Protein AF-A0A1X0QPF6-F1 (afdb_monomer_lite)

Organism: NCBI:txid86635

Structure (mmCIF, N/CA/C/O backbone):
data_AF-A0A1X0QPF6-F1
#
_entry.id   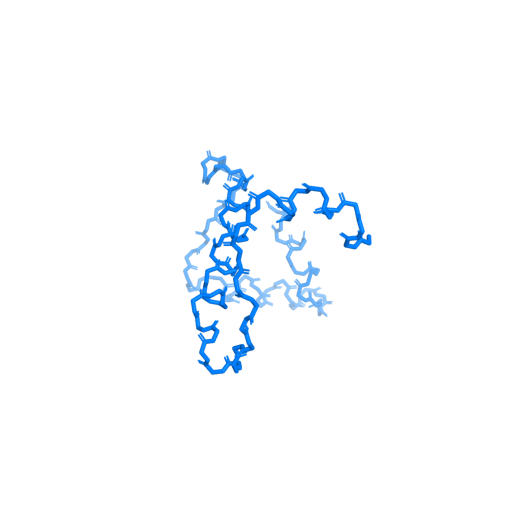AF-A0A1X0QPF6-F1
#
loop_
_atom_site.group_PDB
_atom_site.id
_atom_site.type_symbol
_atom_site.label_atom_id
_atom_site.label_alt_id
_atom_site.label_comp_id
_atom_site.label_asym_id
_atom_site.label_entity_id
_atom_site.label_seq_id
_atom_site.pdbx_PDB_ins_code
_atom_site.Cartn_x
_atom_site.Cartn_y
_atom_site.Cartn_z
_atom_site.occupancy
_atom_site.B_iso_or_equiv
_atom_site.auth_seq_id
_atom_site.auth_comp_id
_atom_site.auth_asym_id
_atom_site.auth_atom_id
_atom_site.pdbx_PDB_model_num
ATOM 1 N N . MET A 1 1 ? -3.045 9.687 15.244 1.00 55.88 1 MET A N 1
ATOM 2 C CA . MET A 1 1 ? -2.937 8.715 16.355 1.00 55.88 1 MET A CA 1
ATOM 3 C C . MET A 1 1 ? -4.251 7.951 16.450 1.00 55.88 1 MET A C 1
ATOM 5 O O . MET A 1 1 ? -5.291 8.593 16.380 1.00 55.88 1 MET A O 1
ATOM 9 N N . LEU A 1 2 ? -4.208 6.620 16.585 1.00 72.75 2 LEU A N 1
ATOM 10 C CA . LEU A 1 2 ? -5.378 5.712 16.648 1.00 72.75 2 LEU A CA 1
ATOM 11 C C . LEU A 1 2 ? -6.421 6.087 17.720 1.00 72.75 2 LEU A C 1
ATOM 13 O O . LEU A 1 2 ? -7.582 5.720 17.605 1.00 72.75 2 LEU A O 1
ATOM 17 N N . ILE A 1 3 ? -6.011 6.875 18.715 1.00 81.94 3 ILE A N 1
ATOM 18 C CA . ILE A 1 3 ? -6.847 7.408 19.799 1.00 81.94 3 ILE A CA 1
ATOM 19 C C . ILE A 1 3 ? -8.090 8.152 19.281 1.00 81.94 3 ILE A C 1
ATOM 21 O O . ILE A 1 3 ? -9.164 7.987 19.844 1.00 81.94 3 ILE A O 1
ATOM 25 N N . ASN A 1 4 ? -7.993 8.893 18.171 1.00 86.88 4 ASN A N 1
ATOM 26 C CA . ASN A 1 4 ? -9.132 9.657 17.636 1.00 86.88 4 ASN A CA 1
ATOM 27 C C . ASN A 1 4 ? -10.224 8.777 16.994 1.00 86.88 4 ASN A C 1
ATOM 29 O O . ASN A 1 4 ? -11.266 9.290 16.606 1.00 86.88 4 ASN A O 1
ATOM 33 N N . TRP A 1 5 ? -9.977 7.473 16.842 1.00 88.12 5 TRP A N 1
ATOM 34 C CA . TRP A 1 5 ? -10.916 6.499 16.275 1.00 88.12 5 TRP A CA 1
ATOM 35 C C . TRP A 1 5 ? -11.496 5.563 17.340 1.00 88.12 5 TRP A C 1
ATOM 37 O O . TRP A 1 5 ? -12.220 4.627 17.021 1.00 88.12 5 TRP A O 1
ATOM 47 N N . PHE A 1 6 ? -11.180 5.785 18.615 1.00 86.75 6 PHE A N 1
ATOM 48 C CA . PHE A 1 6 ? -11.587 4.874 19.678 1.00 86.75 6 PHE A CA 1
ATOM 49 C C . PHE A 1 6 ? -13.116 4.816 19.842 1.00 86.75 6 PHE A C 1
ATOM 51 O O . PHE A 1 6 ? -13.679 3.726 19.921 1.00 86.75 6 PHE A O 1
ATOM 58 N N . ASP A 1 7 ? -13.791 5.967 19.765 1.00 88.38 7 ASP A N 1
ATOM 59 C CA . ASP A 1 7 ? -15.255 6.062 19.872 1.00 88.38 7 ASP A CA 1
ATOM 60 C C . ASP A 1 7 ? -15.994 5.345 18.734 1.00 88.38 7 ASP A C 1
ATOM 62 O O . ASP A 1 7 ? -17.119 4.882 18.916 1.00 88.38 7 ASP A O 1
ATOM 66 N N . THR A 1 8 ? -15.381 5.248 17.550 1.00 86.94 8 THR A N 1
ATOM 67 C CA . THR A 1 8 ? -15.970 4.541 16.405 1.00 86.94 8 THR A CA 1
ATOM 68 C C . THR A 1 8 ? -15.682 3.052 16.462 1.00 86.94 8 THR A C 1
ATOM 70 O O . THR A 1 8 ? -16.563 2.261 16.149 1.00 86.94 8 THR A O 1
ATOM 73 N N . LEU A 1 9 ? -14.490 2.651 16.909 1.00 86.81 9 LEU A N 1
ATOM 74 C CA . LEU A 1 9 ? -14.134 1.241 17.067 1.00 86.81 9 LEU A CA 1
ATOM 75 C C . LEU A 1 9 ? -15.012 0.545 18.111 1.00 86.81 9 LEU A C 1
ATOM 77 O O . LEU A 1 9 ? -15.454 -0.573 17.873 1.00 86.81 9 LEU A O 1
ATOM 81 N N . LEU A 1 10 ? -15.320 1.216 19.222 1.00 87.81 10 LEU A N 1
ATOM 82 C CA . LEU A 1 10 ? -16.169 0.668 20.286 1.00 87.81 10 LEU A CA 1
ATOM 83 C C . LEU A 1 10 ? -17.622 0.402 19.867 1.00 87.81 10 LEU A C 1
ATOM 85 O O . LEU A 1 10 ? -18.332 -0.304 20.575 1.00 87.81 10 LEU A O 1
ATOM 89 N N . GLN A 1 11 ? -18.078 0.954 18.740 1.00 91.62 11 GLN A N 1
ATOM 90 C CA . GLN A 1 11 ? -19.426 0.696 18.220 1.00 91.62 11 GLN A CA 1
ATOM 91 C C . GLN A 1 11 ? -19.544 -0.667 17.528 1.00 91.62 11 GLN A C 1
ATOM 93 O O . GLN A 1 11 ? -20.656 -1.109 17.248 1.00 91.62 11 GLN A O 1
ATOM 98 N N . TYR A 1 12 ? -18.420 -1.322 17.233 1.00 91.00 12 TYR A N 1
ATOM 99 C CA . TYR A 1 12 ? -18.387 -2.604 16.543 1.00 91.00 12 TYR A CA 1
ATOM 100 C C . TYR A 1 12 ? -17.976 -3.725 17.495 1.00 91.00 12 TYR A C 1
ATOM 102 O O . TYR A 1 12 ? -16.983 -3.619 18.211 1.00 91.00 12 TYR A O 1
ATOM 110 N N . ASP A 1 13 ? -18.675 -4.853 17.412 1.00 89.81 13 ASP A N 1
ATOM 111 C CA . ASP A 1 13 ? -18.228 -6.101 18.021 1.00 89.81 13 ASP A CA 1
ATOM 112 C C . ASP A 1 13 ? -17.224 -6.781 17.089 1.00 89.81 13 ASP A C 1
ATOM 114 O O . ASP A 1 13 ? -17.588 -7.388 16.079 1.00 89.81 13 ASP A O 1
ATOM 118 N N . PHE A 1 14 ? -15.934 -6.669 17.408 1.00 88.06 14 PHE A N 1
ATOM 119 C CA . PHE A 1 14 ? -14.875 -7.320 16.643 1.00 88.06 14 PHE A CA 1
ATOM 120 C C . PHE A 1 14 ? -13.956 -8.152 17.531 1.00 88.06 14 PHE A C 1
ATOM 122 O O . PHE A 1 14 ? -13.692 -7.845 18.692 1.00 88.06 14 PHE A O 1
ATOM 129 N N . LYS A 1 15 ? -13.425 -9.225 16.944 1.00 90.06 15 LYS A N 1
ATOM 130 C CA . LYS A 1 15 ? -12.412 -10.075 17.562 1.00 90.06 15 LYS A CA 1
ATOM 131 C C . LYS A 1 15 ? -11.073 -9.814 16.892 1.00 90.06 15 LYS A C 1
ATOM 133 O O . LYS A 1 15 ? -10.926 -10.033 15.692 1.00 90.06 15 LYS A O 1
ATOM 138 N N . VAL A 1 16 ? -10.087 -9.388 17.675 1.00 87.94 16 VAL A N 1
ATOM 139 C CA . VAL A 1 16 ? -8.719 -9.211 17.182 1.00 87.94 16 VAL A CA 1
ATOM 140 C C . VAL A 1 16 ? -8.069 -10.585 17.035 1.00 87.94 16 VAL A C 1
ATOM 142 O O . VAL A 1 16 ? -7.926 -11.322 18.010 1.00 87.94 16 VAL A O 1
ATOM 145 N N . VAL A 1 17 ? -7.688 -10.937 15.808 1.00 87.81 17 VAL A N 1
ATOM 146 C CA . VAL A 1 17 ? -6.963 -12.171 15.485 1.00 87.81 17 VAL A CA 1
ATOM 147 C C . VAL A 1 17 ? -5.692 -11.792 14.735 1.00 87.81 17 VAL A C 1
ATOM 149 O O . VAL A 1 17 ? -5.723 -10.946 13.845 1.00 87.81 17 VAL A O 1
ATOM 152 N N . HIS A 1 18 ? -4.570 -12.409 15.102 1.00 87.94 18 HIS A N 1
ATOM 153 C CA . HIS A 1 18 ? -3.322 -12.255 14.363 1.00 87.94 18 HIS A CA 1
ATOM 154 C C . HIS A 1 18 ? -3.362 -13.116 13.095 1.00 87.94 18 HIS A C 1
ATOM 156 O O . HIS A 1 18 ? -3.507 -14.335 13.186 1.00 87.94 18 HIS A O 1
ATOM 162 N N . LEU A 1 19 ? -3.207 -12.484 11.933 1.00 79.94 19 LEU A N 1
ATOM 163 C CA . LEU A 1 19 ? -3.123 -13.152 10.635 1.00 79.94 19 LEU A CA 1
ATOM 164 C C . LEU A 1 19 ? -1.658 -13.198 10.176 1.00 79.94 19 LEU A C 1
ATOM 166 O O . LEU A 1 19 ? -1.028 -12.141 10.077 1.00 79.94 19 LEU A O 1
ATOM 170 N N . PRO A 1 20 ? -1.090 -14.388 9.907 1.00 81.88 20 PRO A N 1
ATOM 171 C CA . PRO A 1 20 ? 0.240 -14.486 9.322 1.00 81.88 20 PRO A CA 1
ATOM 172 C C . PRO A 1 20 ? 0.218 -13.942 7.887 1.00 81.88 20 PRO A C 1
ATOM 174 O O . PRO A 1 20 ? -0.777 -14.064 7.178 1.00 81.88 20 PRO A O 1
ATOM 177 N N . GLY A 1 21 ? 1.333 -13.365 7.431 1.00 75.62 21 GLY A N 1
ATOM 178 C CA . GLY A 1 21 ? 1.395 -12.675 6.133 1.00 75.62 21 GLY A CA 1
ATOM 179 C C . GLY A 1 21 ? 1.015 -13.534 4.918 1.00 75.62 21 GLY A C 1
ATOM 180 O O . GLY A 1 21 ? 0.537 -12.995 3.930 1.00 75.62 21 GLY A O 1
ATOM 181 N N . ILE A 1 22 ? 1.157 -14.860 5.005 1.00 78.06 22 ILE A N 1
ATOM 182 C CA . ILE A 1 22 ? 0.763 -15.797 3.939 1.00 78.06 22 ILE A CA 1
ATOM 183 C C . ILE A 1 22 ? -0.758 -15.796 3.710 1.00 78.06 22 ILE A C 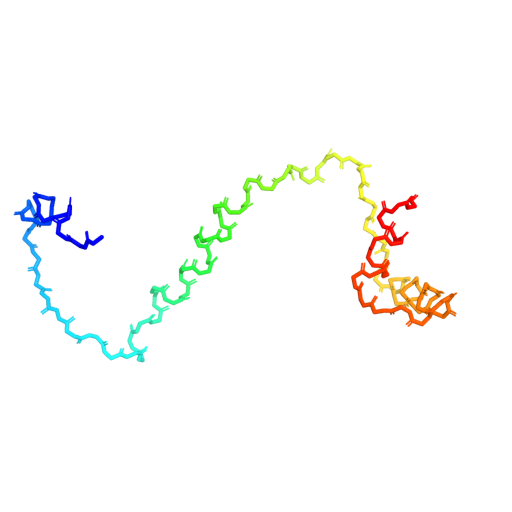1
ATOM 185 O O . ILE A 1 22 ? -1.195 -16.013 2.586 1.00 78.06 22 ILE A O 1
ATOM 189 N N . ASP A 1 23 ? -1.554 -15.493 4.738 1.00 76.00 23 ASP A N 1
ATOM 190 C CA . ASP A 1 23 ? -3.018 -15.488 4.660 1.00 76.00 23 ASP A CA 1
ATOM 191 C C . ASP A 1 23 ? -3.586 -14.104 4.274 1.00 76.00 23 ASP A C 1
ATOM 193 O O . ASP A 1 23 ? -4.783 -13.966 4.017 1.00 76.00 23 ASP A O 1
ATOM 197 N N . ASN A 1 24 ? -2.738 -13.071 4.149 1.00 75.94 24 ASN A N 1
ATOM 198 C CA . ASN A 1 24 ? -3.129 -11.698 3.784 1.00 75.94 24 ASN A CA 1
ATOM 199 C C . ASN A 1 24 ? -3.287 -11.470 2.266 1.00 75.94 24 ASN A C 1
ATOM 201 O O . ASN A 1 24 ? -3.252 -10.342 1.782 1.00 75.94 24 ASN A O 1
ATOM 205 N N . ILE A 1 25 ? -3.548 -12.529 1.499 1.00 77.56 25 ILE A N 1
ATOM 206 C CA . ILE A 1 25 ? -3.626 -12.489 0.029 1.00 77.56 25 ILE A CA 1
ATOM 207 C C . ILE A 1 25 ? -4.726 -11.531 -0.458 1.00 77.56 25 ILE A C 1
ATOM 209 O O . ILE A 1 25 ? -4.532 -10.789 -1.421 1.00 77.56 25 ILE A O 1
ATOM 213 N N . LEU A 1 26 ? -5.889 -11.530 0.202 1.00 71.81 26 LEU A N 1
ATOM 214 C CA . LEU A 1 26 ? -7.034 -10.692 -0.174 1.00 71.81 26 LEU A CA 1
ATOM 215 C C . LEU A 1 26 ? -6.747 -9.188 -0.017 1.00 71.81 26 LEU A C 1
ATOM 217 O O . LEU A 1 26 ? -6.868 -8.472 -1.015 1.00 71.81 26 LEU A O 1
ATOM 221 N N . PRO A 1 27 ? -6.364 -8.677 1.172 1.00 73.94 27 PRO A N 1
ATOM 222 C CA . PRO A 1 27 ? -6.018 -7.267 1.321 1.00 73.94 27 PRO A CA 1
ATOM 223 C C . PRO A 1 27 ? -4.816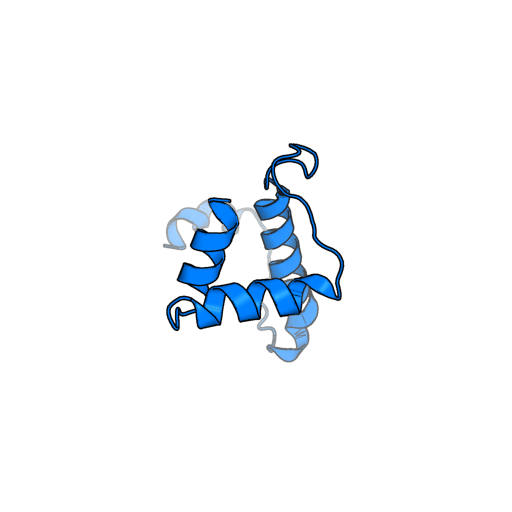 -6.864 0.457 1.00 73.94 27 PRO A C 1
ATOM 225 O O . PRO A 1 27 ? -4.851 -5.779 -0.121 1.00 73.94 27 PRO A O 1
ATOM 228 N N . ASP A 1 28 ? -3.817 -7.734 0.278 1.00 76.69 28 ASP A N 1
ATOM 229 C CA . ASP A 1 28 ? -2.640 -7.438 -0.551 1.00 76.69 28 ASP A CA 1
ATOM 230 C C . ASP A 1 28 ? -2.972 -7.348 -2.046 1.00 76.69 28 ASP A C 1
ATOM 232 O O . ASP A 1 28 ? -2.395 -6.534 -2.763 1.00 76.69 28 ASP A O 1
ATOM 236 N N . THR A 1 29 ? -3.940 -8.131 -2.527 1.00 73.25 29 THR A N 1
ATOM 237 C CA . THR A 1 29 ? -4.388 -8.076 -3.930 1.00 73.25 29 THR A CA 1
ATOM 238 C C . THR A 1 29 ? -5.345 -6.907 -4.173 1.00 73.25 29 THR A C 1
ATOM 240 O O . THR A 1 29 ? -5.309 -6.261 -5.224 1.00 73.25 29 THR A O 1
ATOM 243 N N . LEU A 1 30 ? -6.212 -6.608 -3.201 1.00 71.56 30 LEU A N 1
ATOM 244 C CA . LEU A 1 30 ? -7.209 -5.545 -3.317 1.00 71.56 30 LEU A 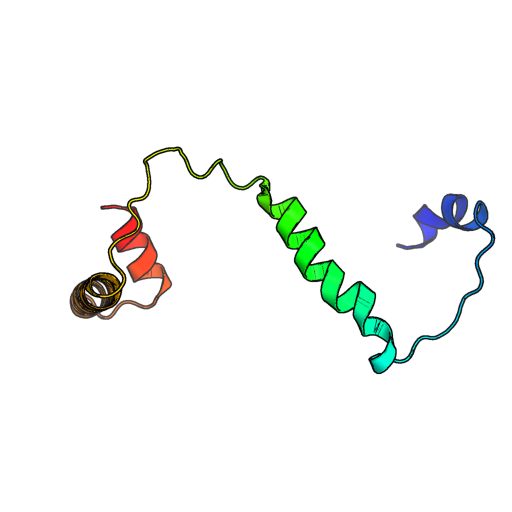CA 1
ATOM 245 C C . LEU A 1 30 ? -6.631 -4.154 -3.061 1.00 71.56 30 LEU A C 1
ATOM 247 O O . LEU A 1 30 ? -7.114 -3.202 -3.666 1.00 71.56 30 LEU A O 1
ATOM 251 N N . SER A 1 31 ? -5.609 -4.014 -2.215 1.00 70.31 31 SER A N 1
ATOM 252 C CA . SER A 1 31 ? -4.997 -2.718 -1.899 1.00 70.31 31 SER A CA 1
ATOM 253 C C . SER A 1 31 ? -4.486 -1.996 -3.159 1.00 70.31 31 SER A C 1
ATOM 255 O O . SER A 1 31 ? -4.929 -0.871 -3.407 1.00 70.31 31 SER A O 1
ATOM 257 N N . PRO A 1 32 ? -3.702 -2.632 -4.054 1.00 63.84 32 PRO A N 1
ATOM 258 C CA . PRO A 1 32 ? -3.328 -2.031 -5.331 1.00 63.84 32 PRO A CA 1
ATOM 259 C C . PRO A 1 32 ? -4.538 -1.751 -6.226 1.00 63.84 32 PRO A C 1
ATOM 261 O O . PRO A 1 32 ? -4.613 -0.694 -6.843 1.00 63.84 32 PRO A O 1
ATOM 264 N N . HIS A 1 33 ? -5.507 -2.667 -6.302 1.00 58.88 33 HIS A N 1
ATOM 265 C CA . HIS A 1 33 ? -6.662 -2.513 -7.191 1.00 58.88 33 HIS A CA 1
ATOM 266 C C . HIS A 1 33 ? -7.581 -1.352 -6.773 1.00 58.88 33 HIS A C 1
ATOM 268 O O . HIS A 1 33 ? -8.031 -0.577 -7.617 1.00 58.88 33 HIS A O 1
ATOM 274 N N . LEU A 1 34 ? -7.827 -1.187 -5.472 1.00 58.84 34 LEU A N 1
ATOM 275 C CA . LEU A 1 34 ? -8.637 -0.104 -4.916 1.00 58.84 34 LEU A CA 1
ATOM 276 C C . LEU A 1 34 ? -7.895 1.236 -4.943 1.00 58.84 34 LEU A C 1
ATOM 278 O O . LEU A 1 34 ? -8.512 2.254 -5.256 1.00 58.84 34 LEU A O 1
ATOM 282 N N . LEU A 1 35 ? -6.578 1.241 -4.705 1.00 56.38 35 LEU A N 1
ATOM 283 C CA . LEU A 1 35 ? -5.748 2.434 -4.871 1.00 56.38 35 LEU A CA 1
ATOM 284 C C . LEU A 1 35 ? -5.742 2.890 -6.340 1.00 56.38 35 LEU A C 1
ATOM 286 O O . LEU A 1 35 ? -5.961 4.064 -6.623 1.00 56.38 35 LEU A O 1
ATOM 290 N N . ASN A 1 36 ? -5.616 1.953 -7.283 1.00 52.34 36 ASN A N 1
ATOM 291 C CA . ASN A 1 36 ? -5.668 2.234 -8.718 1.00 52.34 36 ASN A CA 1
ATOM 292 C C . ASN A 1 36 ? -7.062 2.698 -9.179 1.00 52.34 36 ASN A C 1
ATOM 294 O O . ASN A 1 36 ? -7.158 3.531 -10.076 1.00 52.34 36 ASN A O 1
ATOM 298 N N . LYS A 1 37 ? -8.145 2.237 -8.539 1.00 50.06 37 LYS A N 1
ATOM 299 C CA . LYS A 1 37 ? -9.516 2.718 -8.792 1.00 50.06 37 LYS A CA 1
ATOM 300 C C . LYS A 1 37 ? -9.780 4.115 -8.212 1.00 50.06 37 LYS A C 1
ATOM 302 O O . LYS A 1 37 ? -10.565 4.875 -8.768 1.00 50.06 37 LYS A O 1
ATOM 307 N N . ALA A 1 38 ? -9.116 4.493 -7.119 1.00 46.84 38 ALA A N 1
ATOM 308 C CA . ALA A 1 38 ? -9.103 5.882 -6.656 1.00 46.84 38 ALA A CA 1
ATOM 309 C C . ALA A 1 38 ? -8.267 6.781 -7.590 1.00 46.84 38 ALA A C 1
ATOM 311 O O . ALA A 1 38 ? -8.622 7.937 -7.818 1.00 46.84 38 ALA A O 1
ATOM 312 N N . VAL A 1 39 ? -7.200 6.231 -8.181 1.00 44.16 39 VAL A N 1
ATOM 313 C CA . VAL A 1 39 ? -6.369 6.901 -9.191 1.00 44.16 39 VAL A CA 1
ATOM 314 C C . VAL A 1 39 ? -7.072 6.989 -10.550 1.00 44.16 39 VAL A C 1
ATOM 316 O O . VAL A 1 39 ? -6.808 7.930 -11.280 1.00 44.16 39 VAL A O 1
ATOM 319 N N . SER A 1 40 ? -8.048 6.138 -10.883 1.00 47.06 40 SER A N 1
ATOM 320 C CA . SER A 1 40 ? -8.820 6.235 -12.137 1.00 47.06 40 SER A CA 1
ATOM 321 C C . SER A 1 40 ? -9.803 7.420 -12.206 1.00 47.06 40 SER A C 1
ATOM 323 O O . SER A 1 40 ? -10.625 7.478 -13.113 1.00 47.06 40 SER A O 1
ATOM 325 N N . LYS A 1 41 ? -9.693 8.406 -11.301 1.00 47.00 41 LYS A N 1
ATOM 326 C CA . LYS A 1 41 ? -9.997 9.814 -11.629 1.00 47.00 41 LYS A CA 1
ATOM 327 C C . LYS A 1 41 ? -8.874 10.477 -12.452 1.00 47.00 41 LYS A C 1
ATOM 329 O O . LYS A 1 41 ? -8.750 11.699 -12.467 1.00 47.00 41 LYS A O 1
ATOM 334 N N . LEU A 1 42 ? -8.038 9.687 -13.119 1.00 49.72 42 LEU A N 1
ATOM 335 C CA . LEU A 1 42 ? -7.250 10.122 -14.262 1.00 49.72 42 LEU A CA 1
ATOM 336 C C . LEU A 1 42 ? -8.217 10.586 -15.364 1.00 49.72 42 LEU A C 1
ATOM 338 O O . LEU A 1 42 ? -9.285 9.987 -15.520 1.00 49.72 42 LEU A O 1
ATOM 342 N N . PRO A 1 43 ? -7.890 11.679 -16.072 1.00 42.00 43 PRO A N 1
ATOM 343 C CA . PRO A 1 43 ? -8.770 12.254 -17.078 1.00 42.00 43 PRO A CA 1
ATOM 344 C C . PRO A 1 43 ? -9.132 11.186 -18.112 1.00 42.00 43 PRO A C 1
ATOM 346 O O . PRO A 1 43 ? -8.286 10.391 -18.514 1.00 42.00 43 PRO A O 1
ATOM 349 N N . SER A 1 44 ? -10.412 11.170 -18.484 1.00 48.62 44 SER A N 1
ATOM 350 C CA . SER A 1 44 ? -10.986 10.363 -19.560 1.00 48.62 44 SER A CA 1
ATOM 351 C C . SER A 1 44 ? -10.026 10.236 -20.742 1.00 48.62 44 SER A C 1
ATOM 353 O O . SER A 1 44 ? -9.560 11.257 -21.246 1.00 48.62 44 SER A O 1
ATOM 355 N N . GLU A 1 45 ? -9.792 9.005 -21.200 1.00 52.84 45 GLU A N 1
ATOM 356 C CA . GLU A 1 45 ? -8.877 8.611 -22.290 1.00 52.84 45 GLU A CA 1
ATOM 357 C C . GLU A 1 45 ? -9.165 9.261 -23.668 1.00 52.84 45 GLU A C 1
ATOM 359 O O . GLU A 1 45 ? -8.496 8.935 -24.640 1.00 52.84 45 GLU A O 1
ATOM 364 N N . ASP A 1 46 ? -10.097 10.216 -23.757 1.00 49.50 46 ASP A N 1
ATOM 365 C CA . ASP A 1 46 ? -10.595 10.835 -24.994 1.00 49.50 46 ASP A CA 1
ATOM 366 C C . ASP A 1 46 ? -10.426 12.369 -25.055 1.00 49.50 46 ASP A C 1
ATOM 368 O O . ASP A 1 46 ? -11.092 13.059 -25.826 1.00 49.50 46 ASP A O 1
ATOM 372 N N . SER A 1 47 ? -9.504 12.958 -24.290 1.00 46.12 47 SER A N 1
ATOM 373 C CA . SER A 1 47 ? -8.899 14.220 -24.740 1.00 46.12 47 SER A CA 1
ATOM 374 C C . SER A 1 47 ? -7.780 13.842 -25.703 1.00 46.12 47 SER A C 1
ATOM 376 O O . SER A 1 47 ? -6.775 13.309 -25.240 1.00 46.12 47 SER A O 1
ATOM 378 N N . GLY A 1 48 ? -7.945 14.063 -27.013 1.00 51.91 48 GLY A N 1
ATOM 379 C CA . GLY A 1 48 ? -6.997 13.719 -28.094 1.00 51.91 48 GLY A CA 1
ATOM 380 C C . GLY A 1 48 ? -5.621 14.411 -28.039 1.00 51.91 48 GLY A C 1
ATOM 381 O O . GLY A 1 48 ? -5.099 14.851 -29.056 1.00 51.91 48 GLY A O 1
ATOM 382 N N . GLU A 1 49 ? -5.050 14.528 -26.846 1.00 54.84 49 GLU A N 1
ATOM 383 C CA . GLU A 1 49 ? -3.789 15.167 -26.489 1.00 54.84 49 GLU A CA 1
ATOM 384 C C . GLU A 1 49 ? -2.601 14.194 -26.576 1.00 54.84 49 GLU A C 1
ATOM 386 O O . GLU A 1 49 ? -1.456 14.630 -26.654 1.00 54.84 49 GLU A O 1
ATOM 391 N N . TYR A 1 50 ? -2.848 12.877 -26.601 1.00 55.28 50 TYR A N 1
ATOM 392 C CA . TYR A 1 50 ? -1.802 11.855 -26.675 1.00 55.28 50 TYR A CA 1
ATOM 393 C C . TYR A 1 50 ? -2.092 10.849 -27.791 1.00 55.28 50 TYR A C 1
ATOM 395 O O . TYR A 1 50 ? -3.066 10.103 -27.747 1.00 55.28 50 TYR A O 1
ATOM 403 N N . MET A 1 51 ? -1.204 10.780 -28.783 1.00 65.19 51 MET A N 1
ATOM 404 C CA . MET A 1 51 ? -1.204 9.705 -29.773 1.00 65.19 51 MET A CA 1
ATOM 405 C C . MET A 1 51 ? -0.440 8.512 -29.192 1.00 65.19 51 MET A C 1
ATOM 407 O O . MET A 1 51 ? 0.705 8.659 -28.767 1.00 65.19 51 MET A O 1
ATOM 411 N N . THR A 1 52 ? -1.043 7.323 -29.163 1.00 69.31 52 THR A N 1
ATOM 412 C CA . THR A 1 52 ? -0.324 6.088 -28.822 1.00 69.31 52 THR A CA 1
ATOM 413 C C . THR A 1 52 ? 0.395 5.575 -30.072 1.00 69.31 52 THR A C 1
ATOM 415 O O . THR A 1 52 ? -0.258 5.048 -30.973 1.00 69.31 52 THR A O 1
ATOM 418 N N . PRO A 1 53 ? 1.734 5.719 -30.184 1.00 70.25 53 PRO A N 1
ATOM 419 C CA . PRO A 1 53 ? 2.438 5.272 -31.375 1.00 70.25 53 PRO A CA 1
ATOM 420 C C . PRO A 1 53 ? 2.411 3.738 -31.485 1.00 70.25 53 PRO A C 1
ATOM 422 O O . PRO A 1 53 ? 2.404 3.044 -30.452 1.00 70.25 53 PRO A O 1
ATOM 425 N N . PRO A 1 54 ? 2.467 3.200 -32.718 1.00 80.75 54 PRO A N 1
ATOM 426 C CA . PRO A 1 54 ? 2.618 1.774 -32.975 1.00 80.75 54 PRO A CA 1
ATOM 427 C C . PRO A 1 54 ? 3.773 1.150 -32.181 1.00 80.75 54 PRO A C 1
ATOM 429 O O . PRO A 1 54 ? 4.808 1.772 -31.918 1.00 80.75 54 PRO A O 1
ATOM 432 N N . LYS A 1 55 ? 3.598 -0.116 -31.783 1.00 72.75 55 LYS A N 1
ATOM 433 C CA . LYS A 1 55 ? 4.501 -0.816 -30.849 1.00 72.75 55 LYS A CA 1
ATOM 434 C C . LYS A 1 55 ? 5.951 -0.887 -31.347 1.00 72.75 55 LYS A C 1
ATOM 436 O O . LYS A 1 55 ? 6.873 -0.854 -30.536 1.00 72.75 55 LYS A O 1
ATOM 441 N N . GLU A 1 56 ? 6.140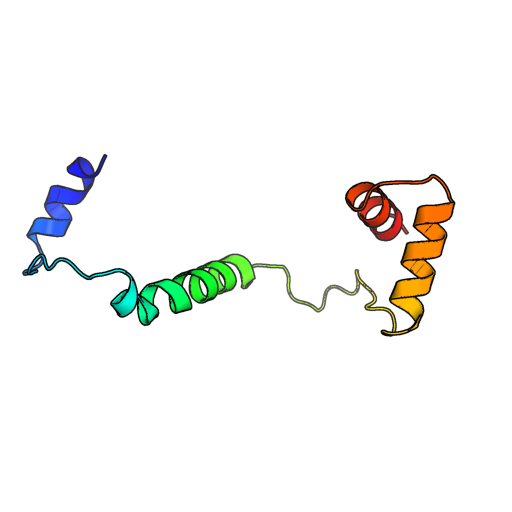 -0.954 -32.659 1.00 76.56 56 GLU A N 1
ATOM 442 C CA . GLU A 1 56 ? 7.449 -1.045 -33.312 1.00 76.56 56 GLU A CA 1
ATOM 443 C C . GLU A 1 56 ? 8.190 0.302 -33.312 1.00 76.56 56 GLU A C 1
ATOM 445 O O . GLU A 1 56 ? 9.385 0.369 -33.014 1.00 76.56 56 GLU A O 1
ATOM 450 N N . GLU A 1 57 ? 7.467 1.400 -33.535 1.00 76.56 57 GLU A N 1
ATOM 451 C CA . GLU A 1 57 ? 8.030 2.750 -33.630 1.00 76.56 57 GLU A CA 1
ATOM 452 C C . GLU A 1 57 ? 8.433 3.321 -32.266 1.00 76.56 57 GLU A C 1
ATOM 454 O O . GLU A 1 57 ? 9.366 4.123 -32.171 1.00 76.56 57 GLU A O 1
ATOM 459 N N . ARG A 1 58 ? 7.806 2.851 -31.178 1.00 79.62 58 ARG A N 1
ATOM 460 C CA . ARG A 1 58 ? 8.100 3.297 -29.806 1.00 79.62 58 ARG A CA 1
ATOM 461 C C . ARG A 1 58 ? 9.585 3.185 -29.461 1.00 79.62 58 ARG A C 1
ATOM 463 O O . ARG A 1 58 ? 10.153 4.098 -28.865 1.00 79.62 58 ARG A O 1
ATOM 470 N N . LYS A 1 59 ? 10.226 2.076 -29.841 1.00 80.81 59 LYS A N 1
ATOM 471 C CA . LYS A 1 59 ? 11.644 1.841 -29.533 1.00 80.81 59 LYS A CA 1
ATOM 472 C C . LYS A 1 59 ? 12.551 2.796 -30.309 1.00 80.81 59 LYS A C 1
ATOM 474 O O . LYS A 1 59 ? 13.517 3.309 -29.751 1.00 80.81 59 LYS A O 1
ATOM 479 N N . LEU A 1 60 ? 12.222 3.064 -31.571 1.00 83.50 60 LEU A N 1
ATOM 480 C CA . LEU A 1 60 ? 12.988 3.962 -32.437 1.00 83.50 60 LEU A CA 1
ATOM 481 C C . LEU A 1 60 ? 12.917 5.412 -31.951 1.00 83.50 60 LEU A C 1
ATOM 483 O O . LEU A 1 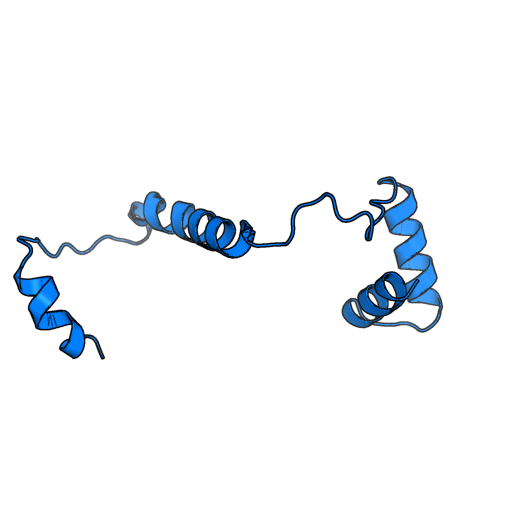60 ? 13.935 6.100 -31.914 1.00 83.50 60 LEU A O 1
ATOM 487 N N . ILE A 1 61 ? 11.734 5.856 -31.522 1.00 82.69 61 ILE A N 1
ATOM 488 C CA . ILE A 1 61 ? 11.515 7.205 -30.991 1.00 82.69 61 ILE A CA 1
ATOM 489 C C . ILE A 1 61 ? 12.342 7.427 -29.717 1.00 82.69 61 ILE A C 1
ATOM 491 O O . ILE A 1 61 ? 13.046 8.431 -29.606 1.00 82.69 61 ILE A O 1
ATOM 495 N N . LEU A 1 62 ? 12.323 6.463 -28.790 1.00 80.62 62 LEU A N 1
ATOM 496 C CA . LEU A 1 62 ? 13.104 6.529 -27.552 1.00 80.62 62 LEU A CA 1
ATOM 497 C C . LEU A 1 62 ? 14.613 6.566 -27.821 1.00 80.62 62 LEU A C 1
ATOM 499 O O . LEU A 1 62 ? 15.317 7.393 -27.246 1.00 80.62 62 LEU A O 1
ATOM 503 N N . LEU A 1 63 ? 15.108 5.714 -28.727 1.00 81.88 63 LEU A N 1
ATOM 504 C CA . LEU A 1 63 ? 16.525 5.688 -29.098 1.00 81.88 63 LEU A CA 1
ATOM 505 C C . LEU A 1 63 ? 16.966 7.000 -29.753 1.00 81.88 63 LEU A C 1
ATOM 507 O O . LEU A 1 63 ? 18.030 7.524 -29.430 1.00 81.88 63 LEU A O 1
ATOM 511 N N . ARG A 1 64 ? 16.136 7.562 -30.637 1.00 83.25 64 ARG A N 1
ATOM 512 C CA . ARG A 1 64 ? 16.427 8.829 -31.313 1.00 83.25 64 ARG A CA 1
ATOM 513 C C . ARG A 1 64 ? 16.548 9.989 -30.331 1.00 83.25 64 ARG A C 1
ATOM 515 O O . ARG A 1 64 ? 17.444 10.811 -30.487 1.00 83.25 64 ARG A O 1
ATOM 522 N N . GLU A 1 65 ? 15.654 10.081 -29.351 1.00 80.12 65 GLU A N 1
ATOM 523 C CA . GLU A 1 65 ? 15.713 11.152 -28.350 1.00 80.12 65 GLU A CA 1
ATOM 524 C C . GLU A 1 65 ? 16.832 10.923 -27.326 1.00 80.12 65 GLU A C 1
ATOM 526 O O . GLU A 1 65 ? 17.498 11.881 -26.941 1.00 80.12 65 GLU A O 1
ATOM 531 N N . HIS A 1 66 ? 17.126 9.671 -26.962 1.00 78.94 66 HIS A N 1
ATOM 532 C CA . HIS A 1 66 ? 18.277 9.355 -26.117 1.00 78.94 66 HIS A CA 1
ATOM 533 C C . HIS A 1 66 ? 19.603 9.785 -26.770 1.00 78.94 66 HIS A C 1
ATOM 535 O O . HIS A 1 66 ? 20.427 10.424 -26.122 1.00 78.94 66 HIS A O 1
ATOM 541 N N . LEU A 1 67 ? 19.792 9.512 -28.067 1.00 81.56 67 LEU A N 1
ATOM 542 C CA . LEU A 1 67 ? 21.015 9.872 -28.799 1.00 81.56 67 LEU A CA 1
ATOM 543 C C . LEU A 1 67 ? 21.222 11.386 -28.965 1.00 81.56 67 LEU A C 1
ATOM 545 O O . LEU A 1 67 ? 22.348 11.821 -29.177 1.00 81.56 67 LEU A O 1
ATOM 549 N N . LYS A 1 68 ? 20.168 12.203 -28.863 1.00 79.12 68 LYS A N 1
ATOM 550 C CA . LYS A 1 68 ? 20.278 13.664 -29.021 1.00 79.12 68 LYS A CA 1
ATOM 551 C C . LYS A 1 68 ? 20.963 14.371 -27.857 1.00 79.12 68 LYS A C 1
ATOM 553 O O . LYS A 1 68 ? 21.400 15.503 -28.033 1.00 79.12 68 LYS A O 1
ATOM 558 N N . GLY A 1 69 ? 21.050 13.747 -26.687 1.00 68.62 69 GLY A N 1
ATOM 559 C CA . GLY A 1 69 ? 21.751 14.367 -25.561 1.00 68.62 69 GLY A CA 1
ATOM 560 C C . GLY A 1 69 ? 22.058 13.451 -24.386 1.00 68.62 69 GLY A C 1
ATOM 561 O O . GLY A 1 69 ? 22.294 13.953 -23.295 1.00 68.62 69 GLY A O 1
ATOM 562 N N . HIS A 1 70 ? 22.057 12.129 -24.594 1.00 69.19 70 HIS A N 1
ATOM 563 C CA . HIS A 1 70 ? 22.363 11.116 -23.575 1.00 69.19 70 HIS A CA 1
ATOM 564 C C . HIS A 1 70 ? 21.558 11.299 -22.280 1.00 69.19 70 HIS A C 1
ATOM 566 O O . HIS A 1 70 ? 22.065 11.159 -21.169 1.00 69.19 70 HIS A O 1
ATOM 572 N N . PHE A 1 71 ? 20.280 11.638 -22.432 1.00 70.50 71 PHE A N 1
ATOM 573 C CA . PHE A 1 71 ? 19.407 11.958 -21.314 1.00 70.50 71 PHE A CA 1
ATOM 574 C C . PHE A 1 71 ? 18.886 10.701 -20.600 1.00 70.50 71 PHE A C 1
ATOM 576 O O . PHE A 1 71 ? 18.660 9.660 -21.225 1.00 70.50 71 PHE A O 1
ATOM 583 N N . GLY A 1 72 ? 18.660 10.826 -19.287 1.00 75.56 72 GLY A N 1
ATOM 584 C CA . GLY A 1 72 ? 17.925 9.841 -18.488 1.00 75.56 72 GLY A CA 1
ATOM 585 C C . GLY A 1 72 ? 16.432 9.789 -18.845 1.00 75.56 72 GLY A C 1
ATOM 586 O O . GLY A 1 72 ? 15.920 10.642 -19.573 1.00 75.56 72 GLY A O 1
ATOM 587 N N . SER A 1 73 ? 15.723 8.789 -18.318 1.00 73.12 73 SER A N 1
ATOM 588 C CA . SER A 1 73 ? 14.340 8.462 -18.702 1.00 73.12 73 SER A CA 1
ATOM 589 C C . SER A 1 73 ? 13.348 9.626 -18.557 1.00 73.12 73 SER A C 1
ATOM 591 O O . SER A 1 73 ? 12.541 9.849 -19.460 1.00 73.12 73 SER A O 1
ATOM 593 N N . ASP A 1 74 ? 13.443 10.415 -17.483 1.00 76.44 74 ASP A N 1
ATOM 594 C CA . ASP A 1 74 ? 12.513 11.528 -17.225 1.00 76.44 74 ASP A CA 1
ATOM 595 C C . ASP A 1 74 ? 12.665 12.665 -18.242 1.00 76.44 74 ASP A C 1
ATOM 597 O O . ASP A 1 74 ? 11.688 13.240 -18.725 1.00 76.44 74 ASP A O 1
ATOM 601 N N . ALA A 1 75 ? 13.901 12.961 -18.637 1.00 77.19 75 ALA A N 1
ATOM 602 C CA . ALA A 1 75 ? 14.185 13.990 -19.628 1.00 77.19 75 ALA A CA 1
ATOM 603 C C . ALA A 1 75 ? 13.713 13.575 -21.032 1.00 77.19 75 ALA A C 1
ATOM 605 O O . ALA A 1 75 ? 13.197 14.415 -21.771 1.00 77.19 75 ALA A O 1
ATOM 606 N N . ILE A 1 76 ? 13.804 12.284 -21.377 1.00 78.31 76 ILE A N 1
ATOM 607 C CA . ILE A 1 76 ? 13.229 11.743 -22.619 1.00 78.31 76 ILE A CA 1
ATOM 608 C C . ILE A 1 76 ? 11.702 11.890 -22.606 1.00 78.31 76 ILE A C 1
ATOM 610 O O . ILE A 1 76 ? 11.124 12.358 -23.587 1.00 78.31 76 ILE A O 1
ATOM 614 N N . TYR A 1 77 ? 11.046 11.560 -21.491 1.00 79.00 77 TYR A N 1
ATOM 615 C CA . TYR A 1 77 ? 9.598 11.716 -21.347 1.00 79.00 77 TYR A CA 1
ATOM 616 C C . TYR A 1 77 ? 9.154 13.176 -21.525 1.00 79.00 77 TYR A C 1
ATOM 618 O O . TYR A 1 77 ? 8.257 13.461 -22.319 1.00 79.00 77 TYR A O 1
ATOM 626 N N . HIS A 1 78 ? 9.822 14.126 -20.868 1.00 79.19 78 HIS A N 1
ATOM 627 C CA . HIS A 1 78 ? 9.515 15.551 -21.021 1.00 79.19 78 HIS A CA 1
ATOM 628 C C . HIS A 1 78 ? 9.861 16.114 -22.409 1.00 79.19 78 HIS A C 1
ATOM 630 O O . HIS A 1 78 ? 9.240 17.083 -22.850 1.00 79.19 78 HIS A O 1
ATOM 636 N N . ALA A 1 79 ? 10.840 15.542 -23.114 1.00 76.56 79 ALA A N 1
ATOM 637 C CA . ALA A 1 79 ? 11.139 15.900 -24.499 1.00 76.56 79 ALA A CA 1
ATOM 638 C C . ALA A 1 79 ? 10.051 15.413 -25.465 1.00 76.56 79 ALA A C 1
ATOM 640 O O . ALA A 1 79 ? 9.698 16.139 -26.392 1.00 76.56 79 ALA A O 1
ATOM 641 N N . LEU A 1 80 ? 9.496 14.222 -25.227 1.00 78.19 80 LEU A N 1
ATOM 642 C CA . LEU A 1 80 ? 8.399 13.669 -26.022 1.00 78.19 80 LEU A CA 1
ATOM 643 C C . LEU A 1 80 ? 7.067 14.354 -25.732 1.00 78.19 80 LEU A C 1
ATOM 645 O O . LEU A 1 80 ? 6.331 14.627 -26.664 1.00 78.19 80 LEU A O 1
ATOM 649 N N . LYS A 1 81 ? 6.786 14.693 -24.471 1.00 77.06 81 LYS A N 1
ATOM 650 C CA . LYS A 1 81 ? 5.548 15.383 -24.077 1.00 77.06 81 LYS A CA 1
ATOM 651 C C . LYS A 1 81 ? 5.444 16.816 -24.618 1.00 77.06 81 LYS A C 1
ATOM 653 O O . LYS A 1 81 ? 4.351 17.356 -24.715 1.00 77.06 81 LYS A O 1
ATOM 658 N N . ARG A 1 82 ? 6.576 17.467 -24.903 1.00 68.19 82 ARG A N 1
ATOM 659 C CA . ARG A 1 82 ? 6.609 18.836 -25.452 1.00 68.19 82 ARG A CA 1
ATOM 660 C C . ARG A 1 82 ? 6.457 18.898 -26.974 1.00 68.19 82 ARG A C 1
ATOM 662 O O . ARG A 1 82 ? 6.411 20.004 -27.505 1.00 68.19 82 ARG A O 1
ATOM 669 N N . LYS A 1 83 ? 6.472 17.754 -27.654 1.00 59.47 83 LYS A N 1
ATOM 670 C CA . LYS A 1 83 ? 6.308 17.647 -29.105 1.00 59.47 83 LYS A CA 1
ATOM 671 C C . LYS A 1 83 ? 4.878 17.288 -29.444 1.00 59.47 83 LYS A C 1
ATOM 673 O O . LYS A 1 83 ? 4.431 17.789 -30.494 1.00 59.47 83 LYS A O 1
#

Secondary structure (DSSP, 8-state):
-GGGGHHHHTTS-----PPPGGGTHHHHHHHHHHHHHHHT-S--TTSTT-----TTHHHHHHHHHHHTTT--HHHHHHHHHT-

Sequence (83 aa):
MLINWFDTLLQYDFKVVHLPGIDNILPDTLSPHLLNKAVSKLPSEDSGEYMTPPKEERKLILLREHLKGHFGSDAIYHALKRK

Radius of gyration: 23.11 Å; chains: 1; bounding box: 42×35×54 Å

Foldseek 3Di:
DCVVCPVVVVVDDDDDDDDDPVRCPVCVVVVVVVVVVVVVVPPDPPPPLDDDDDPVCVVVLLVVLCVVDVDDPVVSVVVVSVD

pLDDT: mean 72.35, std 13.42, range [42.0, 91.62]